Protein AF-A0A957VUA8-F1 (afdb_monomer)

Structure (mmCIF, N/CA/C/O backbone):
data_AF-A0A957VUA8-F1
#
_entry.id   AF-A0A957VUA8-F1
#
loop_
_atom_site.group_PDB
_atom_site.id
_atom_site.type_symbol
_atom_site.label_atom_id
_atom_site.label_alt_id
_atom_site.label_comp_id
_atom_site.label_asym_id
_atom_site.label_entity_id
_atom_site.label_seq_id
_atom_site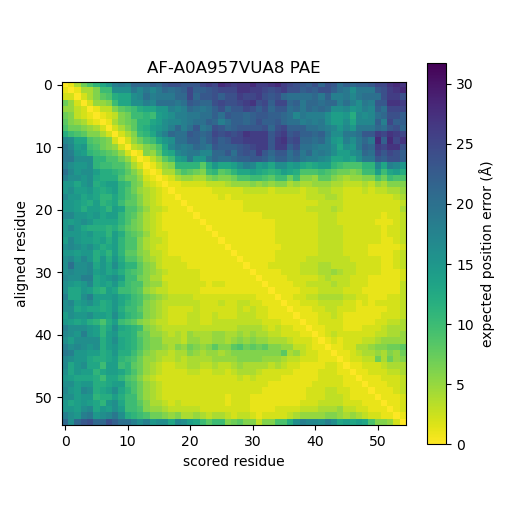.pdbx_PDB_ins_code
_atom_site.Cartn_x
_atom_site.Cartn_y
_atom_site.Cartn_z
_atom_site.occupancy
_atom_site.B_iso_or_equiv
_atom_site.auth_seq_id
_atom_site.auth_comp_id
_atom_site.auth_asym_id
_atom_site.auth_atom_id
_atom_site.pdbx_PDB_model_num
ATOM 1 N N . TRP A 1 1 ? 16.268 7.135 3.578 1.00 42.47 1 TRP A N 1
ATOM 2 C CA . TRP A 1 1 ? 15.327 7.480 2.492 1.00 42.47 1 TRP A CA 1
ATOM 3 C C . TRP A 1 1 ? 14.564 6.220 2.116 1.00 42.47 1 TRP A C 1
ATOM 5 O O . TRP A 1 1 ? 15.204 5.217 1.808 1.00 42.47 1 TRP A O 1
ATOM 15 N N . VAL A 1 2 ? 13.234 6.224 2.208 1.00 31.78 2 VAL A N 1
ATOM 16 C CA . VAL A 1 2 ? 12.427 5.093 1.722 1.00 31.78 2 VAL A CA 1
ATOM 17 C C . VAL A 1 2 ? 12.540 5.080 0.194 1.00 31.78 2 VAL A C 1
ATOM 19 O O . VAL A 1 2 ? 12.192 6.067 -0.444 1.00 31.78 2 VAL A O 1
ATOM 22 N N . GLY A 1 3 ? 13.091 4.001 -0.375 1.00 45.53 3 GLY A N 1
ATOM 23 C CA . GLY A 1 3 ? 13.266 3.824 -1.828 1.00 45.53 3 GLY A CA 1
ATOM 24 C C . GLY A 1 3 ? 14.702 3.932 -2.364 1.00 45.53 3 GLY A C 1
ATOM 25 O O . GLY A 1 3 ? 14.898 3.888 -3.575 1.00 45.53 3 GLY A O 1
ATOM 26 N N . GLY A 1 4 ? 15.718 4.073 -1.502 1.00 42.66 4 GLY A N 1
ATOM 27 C CA . GLY A 1 4 ? 17.100 4.353 -1.936 1.00 42.66 4 GLY A CA 1
ATOM 28 C C . GLY A 1 4 ? 17.839 3.181 -2.581 1.00 42.66 4 GLY A C 1
ATOM 29 O O . GLY A 1 4 ? 18.820 3.394 -3.289 1.00 42.66 4 GLY A O 1
ATOM 30 N N . PHE A 1 5 ? 17.370 1.953 -2.366 1.00 59.22 5 PHE A N 1
ATOM 31 C CA . PHE A 1 5 ? 18.029 0.755 -2.864 1.00 59.22 5 PHE A CA 1
ATOM 32 C C . PHE A 1 5 ? 17.011 -0.206 -3.476 1.00 59.22 5 PHE A C 1
ATOM 34 O O . PHE A 1 5 ? 16.200 -0.801 -2.771 1.00 59.22 5 PHE A O 1
ATOM 41 N N . PHE A 1 6 ? 17.076 -0.354 -4.799 1.00 54.97 6 PHE A N 1
ATOM 42 C CA . PHE A 1 6 ? 16.381 -1.401 -5.541 1.00 54.97 6 PHE A CA 1
ATOM 43 C C . PHE A 1 6 ? 17.406 -2.470 -5.963 1.00 54.97 6 PHE A C 1
ATOM 45 O O . PHE A 1 6 ? 18.361 -2.139 -6.676 1.00 54.97 6 PHE A O 1
ATOM 52 N N . PRO A 1 7 ? 17.255 -3.739 -5.534 1.00 56.03 7 PRO A N 1
ATOM 53 C CA . PRO A 1 7 ? 18.182 -4.815 -5.876 1.00 56.03 7 PRO A CA 1
ATOM 54 C C . PRO A 1 7 ? 18.292 -5.019 -7.394 1.00 56.03 7 PRO A C 1
ATOM 56 O O . PRO A 1 7 ? 17.300 -5.248 -8.081 1.00 56.03 7 PRO A O 1
ATOM 59 N N . LYS A 1 8 ? 19.517 -4.968 -7.931 1.00 60.12 8 LYS A N 1
ATOM 60 C CA . LYS A 1 8 ? 19.779 -5.039 -9.383 1.00 60.12 8 LYS A CA 1
ATOM 61 C C . LYS A 1 8 ? 19.688 -6.457 -9.970 1.00 60.12 8 LYS A C 1
ATOM 63 O O . LYS A 1 8 ? 19.518 -6.593 -11.177 1.00 60.12 8 LYS A O 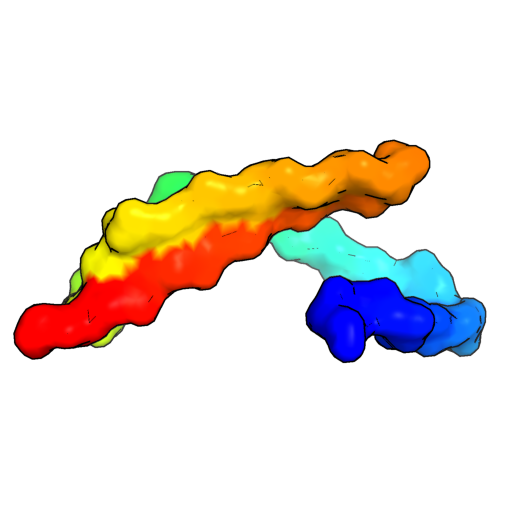1
ATOM 68 N N . SER A 1 9 ? 19.799 -7.499 -9.142 1.00 56.47 9 SER A N 1
ATOM 69 C CA . SER A 1 9 ? 19.875 -8.905 -9.577 1.00 56.47 9 SER A CA 1
ATOM 70 C C . SER A 1 9 ? 18.517 -9.575 -9.810 1.00 56.47 9 SER A C 1
ATOM 72 O O . SER A 1 9 ? 18.460 -10.617 -10.455 1.00 56.47 9 SER A O 1
ATOM 74 N N . LYS A 1 10 ? 17.412 -8.980 -9.341 1.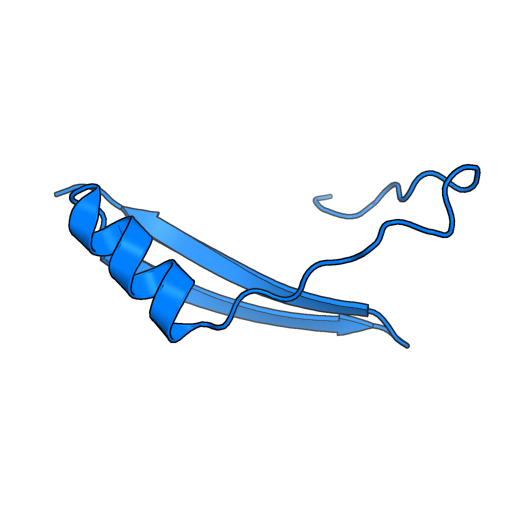00 53.94 10 LYS A N 1
ATOM 75 C CA . LYS A 1 10 ? 16.047 -9.490 -9.550 1.00 53.94 10 LYS A CA 1
ATOM 76 C C . LYS A 1 10 ? 15.196 -8.456 -10.284 1.00 53.94 10 LYS A C 1
ATOM 78 O O . LYS A 1 10 ? 14.221 -7.943 -9.756 1.00 53.94 10 LYS A O 1
ATOM 83 N N . ARG A 1 11 ? 15.589 -8.142 -11.525 1.00 55.47 11 ARG A N 1
ATOM 84 C CA . ARG A 1 11 ? 14.871 -7.200 -12.410 1.00 55.47 11 ARG A CA 1
ATOM 85 C C . ARG A 1 11 ? 13.443 -7.630 -12.763 1.00 55.47 11 ARG A C 1
ATOM 87 O O . ARG A 1 11 ? 12.677 -6.803 -13.239 1.00 55.47 11 ARG A O 1
ATOM 94 N N . ARG A 1 12 ? 13.090 -8.897 -12.543 1.00 54.44 12 ARG A N 1
ATOM 95 C CA . ARG A 1 12 ? 11.740 -9.426 -12.741 1.00 54.44 12 ARG A CA 1
ATOM 96 C C . ARG A 1 12 ? 11.111 -9.731 -11.388 1.00 54.44 12 ARG A C 1
ATOM 98 O O . ARG A 1 12 ? 10.907 -10.881 -11.023 1.00 54.44 12 ARG A O 1
ATOM 105 N N . THR A 1 13 ? 10.850 -8.691 -10.611 1.00 53.97 13 THR A N 1
ATOM 106 C CA . THR A 1 13 ? 9.731 -8.751 -9.679 1.00 53.97 13 THR A CA 1
ATOM 107 C C . THR A 1 13 ? 8.482 -8.749 -10.551 1.00 53.97 13 THR A C 1
ATOM 109 O O . THR A 1 13 ? 8.245 -7.784 -11.276 1.00 53.97 13 THR A O 1
ATOM 112 N N . GLU A 1 14 ? 7.705 -9.830 -10.548 1.00 56.56 14 GLU A N 1
ATOM 113 C CA . GLU A 1 14 ? 6.298 -9.712 -10.925 1.00 56.56 14 GLU A CA 1
ATOM 114 C C . GLU A 1 14 ? 5.673 -8.754 -9.917 1.00 56.56 14 GLU A C 1
ATOM 116 O O . GLU A 1 14 ? 5.345 -9.123 -8.791 1.00 56.56 14 GLU A O 1
ATOM 121 N N . ILE A 1 15 ? 5.617 -7.475 -10.279 1.00 64.00 15 ILE A N 1
ATOM 122 C CA . ILE A 1 15 ? 4.910 -6.487 -9.484 1.00 64.00 15 ILE A CA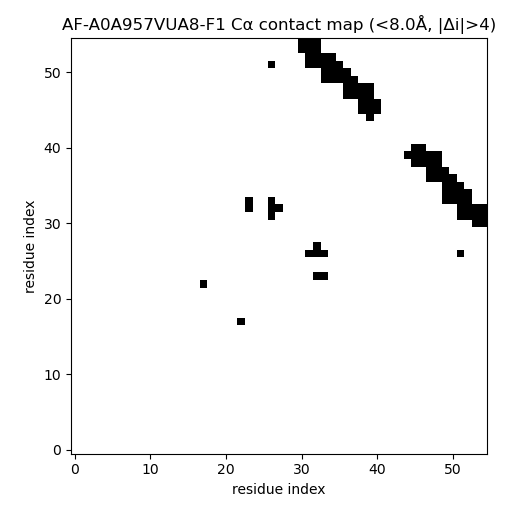 1
ATOM 123 C C . ILE A 1 15 ? 3.438 -6.750 -9.759 1.00 64.00 15 ILE A C 1
ATOM 125 O O . ILE A 1 15 ? 2.881 -6.288 -10.754 1.00 64.00 15 ILE A O 1
ATOM 129 N N . GLN A 1 16 ? 2.827 -7.550 -8.893 1.00 67.81 16 GLN A N 1
ATOM 130 C CA . GLN A 1 16 ? 1.388 -7.728 -8.907 1.00 67.81 16 GLN A CA 1
ATOM 131 C C . GLN A 1 16 ? 0.759 -6.423 -8.432 1.00 67.81 16 GLN A C 1
ATOM 133 O O . GLN A 1 16 ? 0.888 -6.021 -7.275 1.00 67.81 16 GLN A O 1
ATOM 138 N N . MET A 1 17 ? 0.130 -5.718 -9.365 1.00 83.38 17 MET A N 1
ATOM 139 C CA . MET A 1 17 ? -0.639 -4.527 -9.045 1.00 83.38 17 MET A CA 1
ATOM 140 C C . MET A 1 17 ? -1.918 -4.961 -8.338 1.00 83.38 17 MET A C 1
ATOM 142 O O . MET A 1 17 ? -2.698 -5.744 -8.875 1.00 83.38 17 MET A O 1
ATOM 146 N N . ILE A 1 18 ? -2.140 -4.433 -7.139 1.00 89.25 18 ILE A N 1
ATOM 147 C CA . ILE A 1 18 ? -3.387 -4.622 -6.404 1.00 89.25 18 ILE A CA 1
ATOM 148 C C . ILE A 1 18 ? -4.234 -3.376 -6.629 1.00 89.25 18 ILE A C 1
ATOM 150 O O . ILE A 1 18 ? -3.742 -2.248 -6.531 1.00 89.25 18 ILE A O 1
ATOM 154 N N . ARG A 1 19 ? -5.513 -3.566 -6.948 1.00 90.25 19 ARG A N 1
ATOM 155 C CA . ARG A 1 19 ? -6.427 -2.437 -7.102 1.00 90.25 19 ARG A CA 1
ATOM 156 C C . ARG A 1 19 ? -6.611 -1.715 -5.763 1.00 90.25 19 ARG A C 1
ATOM 158 O O . ARG A 1 19 ? -6.641 -2.336 -4.701 1.00 90.25 19 ARG A O 1
ATOM 165 N N . ARG A 1 20 ? -6.762 -0.390 -5.821 1.00 91.44 20 ARG A N 1
ATOM 166 C CA . ARG A 1 20 ? -6.908 0.465 -4.633 1.00 91.44 20 ARG A CA 1
ATOM 167 C C . ARG A 1 20 ? -8.077 0.036 -3.744 1.00 91.44 20 ARG A C 1
ATOM 169 O O . ARG A 1 20 ? -7.924 0.023 -2.530 1.00 91.44 20 ARG A O 1
ATOM 176 N N . ASP A 1 21 ? -9.220 -0.282 -4.343 1.00 94.88 21 ASP A N 1
ATOM 177 C CA . ASP A 1 21 ? -10.435 -0.724 -3.648 1.00 94.88 21 ASP A CA 1
ATOM 178 C C . ASP A 1 21 ? -10.182 -1.982 -2.811 1.00 94.88 21 ASP A C 1
ATOM 180 O O . ASP A 1 21 ? -10.534 -2.010 -1.638 1.00 94.88 21 ASP A O 1
ATOM 184 N N . VAL A 1 22 ? -9.482 -2.969 -3.376 1.00 96.50 22 VAL A N 1
ATOM 185 C CA . VAL A 1 22 ? -9.122 -4.211 -2.677 1.00 96.50 22 VAL A CA 1
ATOM 186 C C . VAL A 1 22 ? -8.231 -3.920 -1.470 1.00 96.50 22 VAL A C 1
ATOM 188 O O . VAL A 1 22 ? -8.463 -4.458 -0.390 1.00 96.50 22 VAL A O 1
ATOM 191 N N . VAL A 1 23 ? -7.237 -3.040 -1.627 1.00 95.06 23 VAL A N 1
ATOM 192 C CA . VAL A 1 23 ? -6.351 -2.640 -0.522 1.00 95.06 23 VAL A CA 1
ATOM 193 C C . VAL A 1 23 ? -7.131 -1.92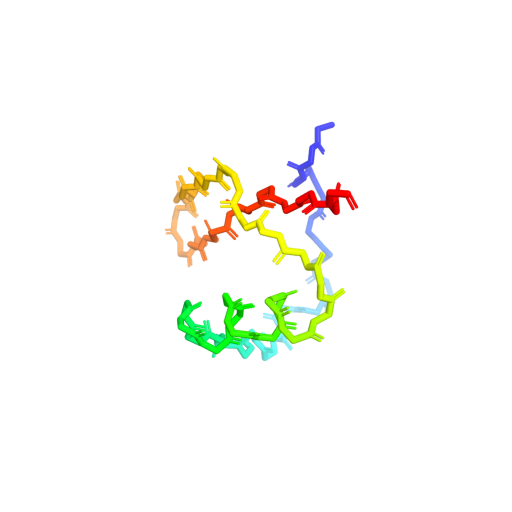2 0.579 1.00 95.06 23 VAL A C 1
ATOM 195 O O . VAL A 1 23 ? -6.969 -2.247 1.752 1.00 95.06 23 VAL A O 1
ATOM 198 N N . VAL A 1 24 ? -7.986 -0.961 0.216 1.00 96.06 24 VAL A N 1
ATOM 199 C CA . VAL A 1 24 ? -8.802 -0.206 1.179 1.00 96.06 24 VAL A CA 1
ATOM 200 C C . VAL A 1 24 ? -9.754 -1.135 1.929 1.00 96.06 24 VAL A C 1
ATOM 202 O O . VAL A 1 24 ? -9.812 -1.055 3.153 1.00 96.06 24 VAL A O 1
ATOM 205 N N . GLN A 1 25 ? -10.443 -2.033 1.221 1.00 97.50 25 GLN A N 1
ATOM 206 C CA . GLN A 1 25 ? -11.356 -2.992 1.836 1.00 97.50 25 GLN A CA 1
ATOM 207 C C . GLN A 1 25 ? -10.615 -3.926 2.794 1.00 97.50 25 GLN A C 1
ATOM 209 O O . GLN A 1 25 ? -11.018 -4.065 3.938 1.00 97.50 25 GLN A O 1
ATOM 214 N N . THR A 1 26 ? -9.470 -4.470 2.374 1.00 97.50 26 THR A N 1
ATOM 215 C CA . THR A 1 26 ? -8.656 -5.362 3.215 1.00 97.50 26 THR A CA 1
ATOM 216 C C . THR A 1 26 ? -8.191 -4.667 4.501 1.00 97.50 26 THR A C 1
ATOM 218 O O . THR A 1 26 ? -8.163 -5.273 5.570 1.00 97.50 26 THR A O 1
ATOM 221 N N . LEU A 1 27 ? -7.823 -3.383 4.421 1.00 96.62 27 LEU A N 1
ATOM 222 C CA . LEU A 1 27 ? -7.457 -2.595 5.600 1.00 96.62 27 LEU A CA 1
ATOM 223 C C . LEU A 1 27 ? -8.666 -2.343 6.508 1.00 96.62 27 LEU A C 1
ATOM 225 O O . LEU A 1 27 ? -8.535 -2.474 7.724 1.00 96.62 27 LEU A O 1
ATOM 229 N N . ALA A 1 28 ? -9.831 -2.039 5.931 1.00 97.00 28 ALA A N 1
ATOM 230 C CA . ALA A 1 28 ? -11.075 -1.868 6.678 1.00 97.00 28 ALA A CA 1
ATOM 231 C C . ALA A 1 28 ? -11.481 -3.158 7.408 1.00 97.00 28 ALA A C 1
ATOM 233 O O . ALA A 1 28 ? -11.778 -3.109 8.602 1.00 97.00 28 ALA A O 1
ATOM 234 N N . ASP A 1 29 ? -11.389 -4.309 6.738 1.00 97.69 29 ASP A N 1
ATOM 235 C CA . ASP A 1 29 ? -11.648 -5.633 7.318 1.00 97.69 29 ASP A CA 1
ATOM 236 C C . ASP A 1 29 ? -10.695 -5.935 8.493 1.00 97.69 29 ASP A C 1
ATOM 238 O O . ASP A 1 29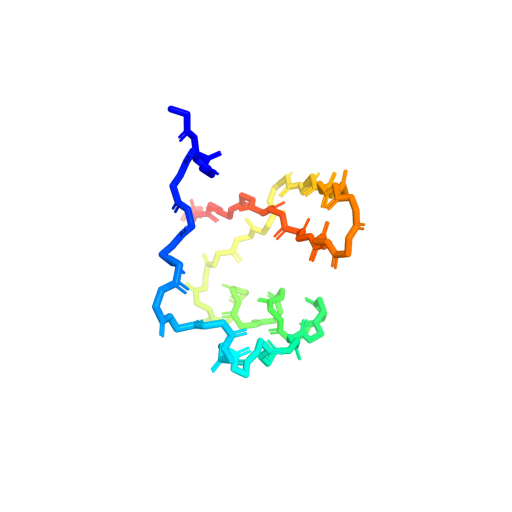 ? -11.055 -6.629 9.442 1.00 97.69 29 ASP A O 1
ATOM 242 N N . ALA A 1 30 ? -9.488 -5.358 8.477 1.00 97.19 30 ALA A N 1
ATOM 243 C CA . ALA A 1 30 ? -8.507 -5.436 9.562 1.00 97.19 30 ALA A CA 1
ATOM 244 C C . ALA A 1 30 ? -8.691 -4.368 10.668 1.00 97.19 30 ALA A C 1
ATOM 246 O O . ALA A 1 30 ? -7.840 -4.243 11.564 1.00 97.19 30 ALA A O 1
ATOM 247 N N . GLY A 1 31 ? -9.769 -3.579 10.620 1.00 97.69 31 GLY A N 1
ATOM 248 C CA . GLY A 1 31 ? -10.060 -2.506 11.575 1.00 97.69 31 GLY A CA 1
ATOM 249 C C . GLY A 1 31 ? -9.152 -1.283 11.424 1.00 97.69 31 GLY A C 1
ATOM 250 O O . GLY A 1 31 ? -8.891 -0.580 12.401 1.00 97.69 31 GLY A O 1
ATOM 251 N N . LEU A 1 32 ? -8.608 -1.053 10.229 1.00 98.06 32 LEU A N 1
ATOM 252 C CA . LEU A 1 32 ? -7.779 0.104 9.904 1.00 98.06 32 LEU A CA 1
ATOM 253 C C . LEU A 1 32 ? -8.527 1.037 8.953 1.00 98.06 32 LEU A C 1
ATOM 255 O O . LEU A 1 32 ? -9.241 0.603 8.056 1.00 98.06 32 LEU A O 1
ATOM 259 N N . THR A 1 33 ? -8.304 2.337 9.101 1.00 97.25 33 THR A N 1
ATOM 260 C CA . THR A 1 33 ? -8.820 3.348 8.172 1.00 97.25 33 THR A CA 1
ATOM 261 C C . THR A 1 33 ? -7.667 4.050 7.480 1.00 97.25 33 THR A C 1
ATOM 263 O O . THR A 1 33 ? -6.720 4.494 8.131 1.00 97.25 33 THR A O 1
ATOM 266 N N . VAL A 1 34 ? -7.741 4.156 6.152 1.00 96.25 34 VAL A N 1
ATOM 267 C CA . VAL A 1 34 ? -6.762 4.907 5.357 1.00 96.25 34 VAL A CA 1
ATOM 268 C C . VAL A 1 34 ? -6.960 6.399 5.606 1.00 96.25 34 VAL A C 1
ATOM 270 O O . VAL A 1 34 ? -8.014 6.946 5.296 1.00 96.25 34 VAL A O 1
ATOM 273 N N . THR A 1 35 ? -5.940 7.065 6.143 1.00 96.44 35 THR A N 1
ATOM 274 C CA . THR A 1 35 ? -5.990 8.491 6.506 1.00 96.44 35 THR A CA 1
ATOM 275 C C . THR A 1 35 ? -5.268 9.380 5.502 1.00 96.44 35 THR A C 1
ATOM 277 O O . THR A 1 35 ? -5.620 10.547 5.337 1.00 96.44 35 THR A O 1
ATOM 280 N N . ARG A 1 36 ? -4.256 8.846 4.809 1.00 95.12 36 ARG A N 1
ATOM 281 C CA . ARG A 1 36 ? -3.462 9.599 3.834 1.00 95.12 36 ARG A CA 1
ATOM 282 C C . ARG A 1 36 ? -3.033 8.717 2.676 1.00 95.12 36 ARG A C 1
ATOM 284 O O . ARG A 1 36 ? -2.798 7.520 2.825 1.00 95.12 36 ARG A O 1
ATOM 291 N N . THR A 1 37 ? -2.899 9.314 1.498 1.00 95.19 37 THR A N 1
ATOM 292 C CA . THR A 1 37 ? -2.342 8.647 0.320 1.00 95.19 37 THR A CA 1
ATOM 293 C C . THR A 1 37 ? -1.455 9.612 -0.461 1.00 95.19 37 THR A C 1
ATOM 295 O O . THR A 1 37 ? -1.787 10.790 -0.584 1.00 95.19 37 THR A O 1
ATOM 298 N N . VAL A 1 38 ? -0.338 9.116 -0.994 1.00 95.50 38 VAL A N 1
ATOM 299 C CA . VAL A 1 38 ? 0.570 9.849 -1.884 1.00 95.50 38 VAL A CA 1
ATOM 300 C C . VAL A 1 38 ? 0.958 8.945 -3.050 1.00 95.50 38 VAL A C 1
ATOM 302 O O . VAL A 1 38 ? 1.401 7.816 -2.848 1.00 95.50 38 VAL A O 1
ATOM 305 N N . ASN A 1 39 ? 0.825 9.452 -4.272 1.00 91.94 39 ASN A N 1
ATOM 306 C CA . ASN A 1 39 ? 1.331 8.778 -5.464 1.00 91.94 39 ASN A CA 1
ATOM 307 C C . ASN A 1 39 ? 2.756 9.254 -5.754 1.00 91.94 39 ASN A C 1
ATOM 309 O O . ASN A 1 39 ? 3.021 10.456 -5.759 1.00 91.94 39 ASN A O 1
ATOM 313 N N . ILE A 1 40 ? 3.662 8.315 -6.013 1.00 89.31 40 ILE A N 1
ATOM 314 C CA . ILE A 1 40 ? 5.040 8.593 -6.418 1.00 89.31 40 ILE A CA 1
ATOM 315 C C . ILE A 1 40 ? 5.252 8.014 -7.814 1.00 89.31 40 ILE A C 1
ATOM 317 O O . ILE A 1 40 ? 5.037 6.823 -8.038 1.00 89.31 40 ILE A O 1
ATOM 321 N N . SER A 1 41 ? 5.720 8.866 -8.726 1.00 86.38 41 SER A N 1
ATOM 322 C CA . SER A 1 41 ? 6.027 8.515 -10.113 1.00 86.38 41 SER A CA 1
ATOM 323 C C . SER A 1 41 ? 7.481 8.863 -10.432 1.00 86.38 41 SER A C 1
ATOM 325 O O . SER A 1 41 ? 7.897 10.008 -10.251 1.00 86.38 41 SER A O 1
ATOM 327 N N . LYS A 1 42 ? 8.262 7.888 -10.913 1.00 81.62 42 LYS A N 1
ATOM 328 C CA . LYS A 1 42 ? 9.647 8.085 -11.377 1.00 81.62 42 LYS A CA 1
ATOM 329 C C . LYS A 1 42 ? 9.984 7.111 -12.508 1.00 81.62 42 LYS A C 1
ATOM 331 O O . LYS A 1 42 ? 10.213 5.927 -12.270 1.00 81.62 42 LYS A O 1
ATOM 336 N N . GLY A 1 43 ? 10.075 7.617 -13.739 1.00 84.56 43 GLY A N 1
ATOM 337 C CA . GLY A 1 43 ? 10.236 6.764 -14.922 1.00 84.56 43 GLY A CA 1
ATOM 338 C C . GLY A 1 43 ? 9.083 5.761 -15.012 1.00 84.56 43 GLY A C 1
ATO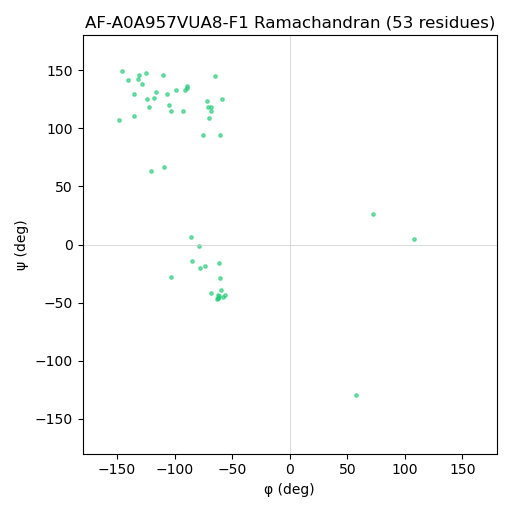M 339 O O . GLY A 1 43 ? 7.933 6.150 -14.863 1.00 84.56 43 GLY A O 1
ATOM 340 N N . PHE A 1 44 ? 9.399 4.476 -15.174 1.00 77.19 44 PHE A N 1
ATOM 341 C CA . PHE A 1 44 ? 8.409 3.388 -15.210 1.00 77.1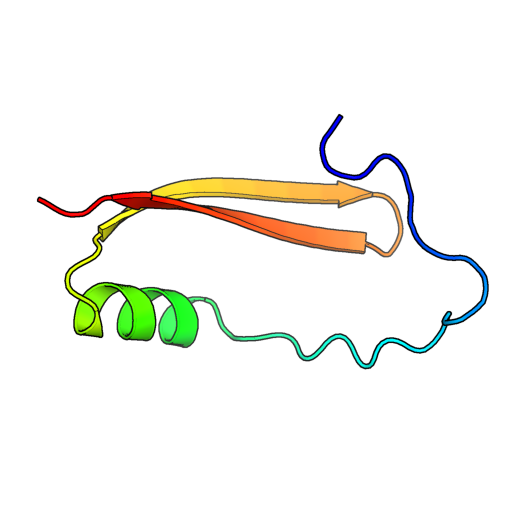9 44 PHE A CA 1
ATOM 342 C C . PHE A 1 44 ? 7.891 2.951 -13.828 1.00 77.19 44 PHE A C 1
ATOM 344 O O . PHE A 1 44 ? 7.070 2.041 -13.739 1.00 77.19 44 PHE A O 1
ATOM 351 N N . TYR A 1 45 ? 8.384 3.552 -12.742 1.00 77.12 45 TYR A N 1
ATOM 352 C CA . TYR A 1 45 ? 7.967 3.203 -11.389 1.00 77.12 45 TYR A CA 1
ATOM 353 C C . TYR A 1 45 ? 6.823 4.105 -10.941 1.00 77.12 45 TYR A C 1
ATOM 355 O O . TYR A 1 45 ? 7.016 5.306 -10.738 1.00 77.12 45 TYR A O 1
ATOM 363 N N . HIS A 1 46 ? 5.658 3.497 -10.735 1.00 84.19 46 HIS A N 1
ATOM 364 C CA . HIS A 1 46 ? 4.478 4.136 -10.167 1.00 84.19 46 HIS A CA 1
ATOM 365 C C . HIS A 1 46 ? 4.063 3.370 -8.917 1.00 84.19 46 HIS A C 1
ATOM 367 O O . HIS A 1 46 ? 3.765 2.178 -8.986 1.00 84.19 46 HIS A O 1
ATOM 373 N N . VAL A 1 47 ? 4.077 4.043 -7.769 1.00 87.75 47 VAL A N 1
ATOM 374 C CA . VAL A 1 47 ? 3.683 3.448 -6.488 1.00 87.75 47 VAL A CA 1
ATOM 375 C C . VAL A 1 47 ? 2.719 4.365 -5.752 1.00 87.75 47 VAL A C 1
ATOM 377 O O . VAL A 1 47 ? 2.871 5.588 -5.752 1.00 87.75 47 VAL A O 1
ATOM 380 N N . THR A 1 48 ? 1.740 3.764 -5.086 1.00 92.88 48 THR A N 1
ATOM 381 C CA . THR A 1 48 ? 0.849 4.459 -4.159 1.00 92.88 48 THR A CA 1
ATOM 382 C C . THR A 1 48 ? 1.289 4.132 -2.738 1.00 92.88 48 THR A C 1
ATOM 384 O O . THR A 1 48 ? 1.208 2.984 -2.309 1.00 92.88 48 THR A O 1
ATOM 387 N N . LEU A 1 49 ? 1.759 5.139 -2.004 1.00 92.62 49 LEU A N 1
ATOM 388 C CA . LEU A 1 49 ? 1.999 5.046 -0.566 1.00 92.62 49 LEU A CA 1
ATOM 389 C C . LEU A 1 49 ? 0.729 5.437 0.179 1.00 92.62 49 LEU A C 1
ATOM 391 O O . LEU A 1 49 ? 0.116 6.458 -0.132 1.00 92.62 49 LEU A O 1
ATOM 395 N N . LEU A 1 50 ? 0.355 4.659 1.186 1.00 95.31 50 LEU A N 1
ATOM 396 C CA . LEU A 1 50 ? -0.820 4.910 2.010 1.00 95.31 50 LEU A CA 1
ATOM 3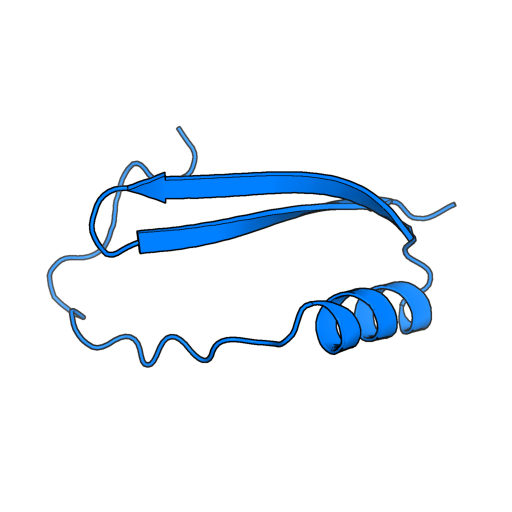97 C C . LEU A 1 50 ? -0.467 4.826 3.493 1.00 95.31 50 LEU A C 1
ATOM 399 O O . LEU A 1 50 ? 0.377 4.032 3.900 1.00 95.31 50 LEU A O 1
ATOM 403 N N . GLU A 1 51 ? -1.130 5.660 4.282 1.00 96.94 51 GLU A N 1
ATOM 404 C CA . GLU A 1 51 ? -1.118 5.616 5.738 1.00 96.94 51 GLU A CA 1
ATOM 405 C C . GLU A 1 51 ? -2.468 5.078 6.206 1.00 96.94 51 GLU A C 1
ATOM 407 O O . GLU A 1 51 ? -3.511 5.575 5.775 1.00 96.94 51 GLU A O 1
ATOM 412 N N . ALA A 1 52 ? -2.446 4.076 7.081 1.00 97.19 52 ALA A N 1
ATOM 413 C CA . ALA A 1 52 ? -3.637 3.520 7.702 1.00 97.19 52 ALA A CA 1
ATOM 414 C C . ALA A 1 52 ? -3.456 3.477 9.221 1.00 97.19 52 ALA A C 1
ATOM 416 O O . ALA A 1 52 ? -2.376 3.138 9.708 1.00 97.19 52 ALA A O 1
ATOM 417 N N . ARG A 1 53 ? -4.500 3.841 9.966 1.00 97.19 53 ARG A N 1
ATOM 418 C CA . ARG A 1 53 ? -4.484 3.892 11.435 1.00 97.19 53 ARG A CA 1
ATOM 419 C C . ARG A 1 53 ? -5.619 3.054 12.013 1.00 97.19 53 ARG A C 1
ATOM 421 O O . ARG A 1 53 ? -6.681 2.959 11.401 1.00 97.19 53 ARG A O 1
ATOM 428 N N . ARG A 1 54 ? -5.376 2.457 13.182 1.00 94.25 54 ARG A N 1
ATOM 429 C CA . ARG A 1 54 ? -6.404 1.812 14.009 1.00 94.25 54 ARG A CA 1
ATOM 430 C C . ARG A 1 54 ? -6.985 2.872 14.945 1.00 94.25 54 ARG A C 1
ATOM 432 O O . ARG A 1 54 ? -6.214 3.683 15.461 1.00 94.25 54 ARG A O 1
ATOM 439 N N . PHE A 1 55 ? -8.305 2.885 15.093 1.00 73.25 55 PHE A N 1
ATOM 440 C CA . PHE A 1 55 ? -8.978 3.670 16.127 1.00 73.25 55 PHE A CA 1
ATOM 441 C C . PHE A 1 55 ? -8.924 2.938 17.466 1.00 73.25 55 PHE A C 1
ATOM 443 O O . PHE A 1 55 ? -8.964 1.685 17.442 1.00 73.25 55 PHE A O 1
#

Radius of gyration: 13.74 Å; Cα contacts (8 Å, |Δi|>4): 47; chains: 1; bounding box: 32×20×31 Å

Secondary structure (DSSP, 8-state):
-TT----TT-------PPPHHHHHHHHHHTTEEEEEEEEEEETTEEEEEEEEEE-

Nearest PDB structures (foldseek):
  4qdk-assembly2_B-2  TM=8.079E-01  e=1.700E-01  Synechocystis sp. PCC 6803 substr. Kazusa
  6z1p-assembly1_BX  TM=4.878E-01  e=6.726E+00  Tetrahymena thermophila SB210
  7xi6-assembly1_A  TM=3.768E-01  e=6.726E+00  Saccharolobus solfataricus
  7lc1-assembly1_B  TM=3.270E-01  e=7.183E+00  Homo sapiens

Solvent-accessible surface area (backbone atoms only — not comparable to full-atom values): 3759 Å² total; per-residue (Å²): 117,97,82,78,76,77,74,81,90,58,82,76,64,84,76,77,83,74,59,67,67,60,54,53,49,56,36,43,78,69,57,28,45,78,79,47,76,48,80,48,78,56,90,94,46,74,49,79,49,71,42,69,46,68,128

Sequence (55 aa):
WVGGFFPKSKRRTEIQMIRRDVVVQTLADAGLTVTRTVNISKGFYHVTLLEARRF

pLDDT: mean 80.85, std 18.96, range [31.78, 98.06]

Foldseek 3Di:
DVPPDDDPPCPDDPPPDDDPVVVQVVCVVVQKHWDDWDWDDDPPDIDIDTDIDHD

Mean predicted aligned error: 8.3 Å